Protein AF-A0A6I3LRE9-F1 (afdb_monomer_lite)

Sequence (167 aa):
MDFVFFSMETPSKWNYVKERGIDSFVGKIGIDKKDTVYFDYGLYSNDLEESFNNGEYLIRNNDSIFIDDWERNKLDTINGPYYKFYARGGQNKLREFKKDTCYYETIYGLKAKIVVPKNSGIGTTGVYFENTRTDGKGMKFQISGYNLSNENQKSFLKVIRTLKFKN

Secondary structure (DSSP, 8-state):
-B-SSEE----TT-EEEE---SSSEEEEEESSSS-EEEEEEETT----PPPBGGG--EEEETTEEEEE-TTTTTS-TTT---EEEEEE--HHHHHHHBSEEEEEEEETTEEEEEEEESBTTBSEEEEEES-SSTTS---EEEEEEES--HHHHHHHHHHHTT-EE--

Structure (mmCIF, N/CA/C/O backbone):
data_AF-A0A6I3LRE9-F1
#
_entry.id   AF-A0A6I3LRE9-F1
#
loop_
_atom_site.group_PDB
_atom_site.id
_atom_site.type_symbol
_atom_site.label_atom_id
_atom_site.label_alt_id
_atom_site.label_comp_id
_atom_site.label_asym_id
_atom_site.label_entity_id
_atom_site.label_seq_id
_atom_site.pdbx_PDB_ins_code
_atom_site.Cartn_x
_atom_site.Cartn_y
_atom_site.Cartn_z
_atom_site.occupancy
_atom_site.B_iso_or_equiv
_atom_site.auth_seq_id
_atom_site.auth_comp_id
_atom_site.auth_asym_id
_atom_site.auth_atom_id
_atom_site.pdbx_PDB_model_num
ATOM 1 N N . MET A 1 1 ? -14.139 -1.495 4.024 1.00 96.12 1 MET A N 1
ATOM 2 C CA . MET A 1 1 ? -13.838 -2.702 4.816 1.00 96.12 1 MET A CA 1
ATOM 3 C C . MET A 1 1 ? -13.414 -2.313 6.217 1.00 96.12 1 MET A C 1
ATOM 5 O O . MET A 1 1 ? -12.688 -1.337 6.381 1.00 96.12 1 MET A O 1
ATOM 9 N N . ASP A 1 2 ? -13.867 -3.079 7.205 1.00 97.06 2 ASP A N 1
ATOM 10 C CA . ASP A 1 2 ? -13.538 -2.874 8.611 1.00 97.06 2 ASP A CA 1
ATOM 11 C C . ASP A 1 2 ? -12.853 -4.127 9.169 1.00 97.06 2 ASP A C 1
ATOM 13 O O . ASP A 1 2 ? -13.430 -5.213 9.138 1.00 97.06 2 ASP A O 1
ATOM 17 N N . PHE A 1 3 ? -11.607 -3.991 9.618 1.00 96.12 3 PHE A N 1
ATOM 18 C CA . PHE A 1 3 ? -10.796 -5.072 10.179 1.00 96.12 3 PHE A CA 1
ATOM 19 C C . PHE A 1 3 ? -10.593 -4.864 11.680 1.00 96.12 3 PHE A C 1
ATOM 21 O O . PHE A 1 3 ? -10.961 -3.835 12.243 1.00 96.12 3 PHE A O 1
ATOM 28 N N . VAL A 1 4 ? -9.980 -5.843 12.348 1.00 93.00 4 VAL A N 1
ATOM 29 C CA . VAL A 1 4 ? -9.710 -5.771 13.793 1.00 93.00 4 VAL A CA 1
ATOM 30 C C . VAL A 1 4 ? -8.814 -4.577 14.144 1.00 93.00 4 VAL A C 1
ATO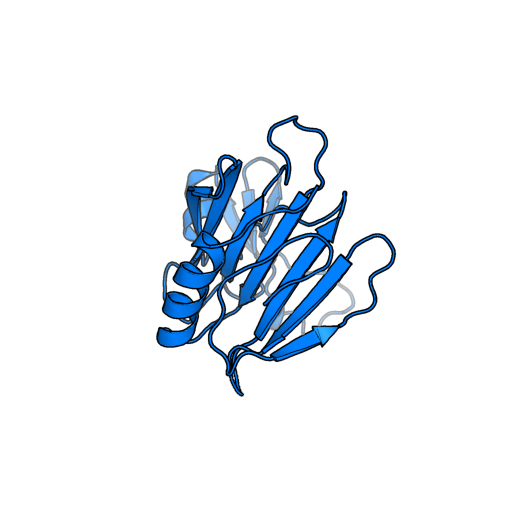M 32 O O . VAL A 1 4 ? -9.119 -3.858 15.087 1.00 93.00 4 VAL A O 1
ATOM 35 N N . PHE A 1 5 ? -7.759 -4.323 13.361 1.00 94.94 5 PHE A N 1
ATOM 36 C CA . PHE A 1 5 ? -6.741 -3.307 13.680 1.00 94.94 5 PHE A CA 1
ATOM 37 C C . PHE A 1 5 ? -6.839 -2.018 12.858 1.00 94.94 5 PHE A C 1
ATOM 39 O O . PHE A 1 5 ? -6.224 -1.012 13.200 1.00 94.94 5 PHE A O 1
ATOM 46 N N . PHE A 1 6 ? -7.593 -2.025 11.760 1.00 97.25 6 PHE A N 1
ATOM 47 C CA . PHE A 1 6 ? -7.716 -0.869 10.879 1.00 97.25 6 PHE A CA 1
ATOM 48 C C . PHE A 1 6 ? -9.006 -0.923 10.067 1.00 97.25 6 PHE A C 1
ATOM 50 O O . PHE A 1 6 ? -9.670 -1.955 9.985 1.00 97.25 6 PHE A O 1
ATOM 57 N N . SER A 1 7 ? -9.354 0.185 9.434 1.00 98.19 7 SER A N 1
ATOM 58 C CA . SER A 1 7 ? -10.460 0.274 8.490 1.00 98.19 7 SER A CA 1
ATOM 59 C C . SER A 1 7 ? -10.080 1.140 7.297 1.00 98.19 7 SER A C 1
ATOM 61 O O . SER A 1 7 ? -9.143 1.933 7.361 1.00 98.19 7 SER A O 1
ATOM 63 N N . MET A 1 8 ? -10.787 0.951 6.187 1.00 97.88 8 MET A N 1
ATOM 64 C CA . MET A 1 8 ? -10.656 1.765 4.978 1.00 97.88 8 MET A CA 1
ATOM 65 C C . MET A 1 8 ? -11.959 1.745 4.182 1.00 97.88 8 MET A C 1
ATOM 67 O O . MET A 1 8 ? -12.681 0.746 4.167 1.00 97.88 8 MET A O 1
ATOM 71 N N . GLU A 1 9 ? -12.270 2.828 3.489 1.00 98.31 9 GLU A N 1
ATOM 72 C CA . GLU A 1 9 ? -13.453 2.952 2.643 1.00 98.31 9 GLU A CA 1
ATOM 73 C C . GLU A 1 9 ? -13.170 2.309 1.283 1.00 98.31 9 GLU A C 1
ATOM 75 O O . GLU A 1 9 ? -12.399 2.821 0.478 1.00 98.31 9 GLU A O 1
ATOM 80 N N . THR A 1 10 ? -13.773 1.148 1.032 1.00 97.00 10 THR A N 1
ATOM 81 C CA . THR A 1 10 ? -13.526 0.328 -0.163 1.00 97.00 10 THR A CA 1
ATOM 82 C C . THR A 1 10 ? -14.779 0.245 -1.026 1.00 97.00 10 THR A C 1
ATOM 84 O O . THR A 1 10 ? -15.876 0.139 -0.469 1.00 97.00 10 THR A O 1
ATOM 87 N N . PRO A 1 11 ? -14.652 0.169 -2.362 1.00 96.31 11 PRO A N 1
ATOM 88 C CA . PRO A 1 11 ? -15.760 -0.238 -3.217 1.00 96.31 11 PRO A CA 1
ATOM 89 C 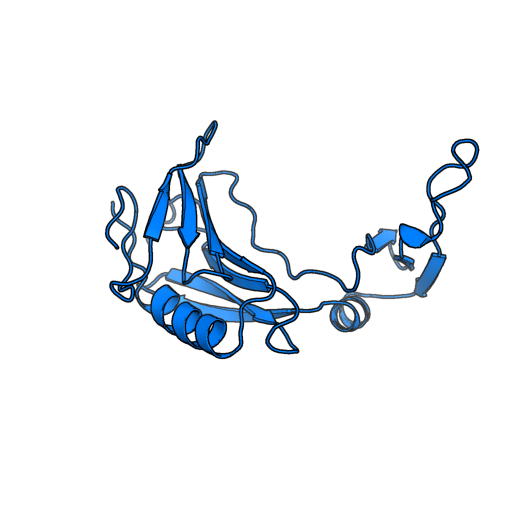C . PRO A 1 11 ? -16.370 -1.570 -2.756 1.00 96.31 11 PRO A C 1
ATOM 91 O O . PRO A 1 11 ? -15.647 -2.483 -2.358 1.00 96.31 11 PRO A O 1
ATOM 94 N N . SER A 1 12 ? -17.694 -1.706 -2.856 1.00 93.19 12 SER A N 1
ATOM 95 C CA . SER A 1 12 ? -18.431 -2.899 -2.403 1.00 93.19 12 SER A CA 1
ATOM 96 C C . SER A 1 12 ? -18.033 -4.188 -3.127 1.00 93.19 12 SER A C 1
ATOM 98 O O . SER A 1 12 ? -18.213 -5.272 -2.587 1.00 93.19 12 SER A O 1
ATOM 100 N N . LYS A 1 13 ? -17.471 -4.075 -4.337 1.00 94.25 13 LYS A N 1
ATOM 101 C CA . LYS A 1 13 ? -16.999 -5.211 -5.142 1.00 94.25 13 LYS A CA 1
ATOM 102 C C . LYS A 1 13 ? -15.679 -5.823 -4.654 1.00 94.25 13 LYS A C 1
ATOM 104 O O . LYS A 1 13 ? -15.278 -6.851 -5.190 1.00 94.25 13 LYS A O 1
ATOM 109 N N . TRP A 1 14 ? -14.972 -5.173 -3.726 1.00 97.25 14 TRP A N 1
ATOM 110 C CA . TRP A 1 14 ? -13.695 -5.679 -3.219 1.00 97.25 14 TRP A CA 1
ATOM 111 C C . TRP A 1 14 ? -13.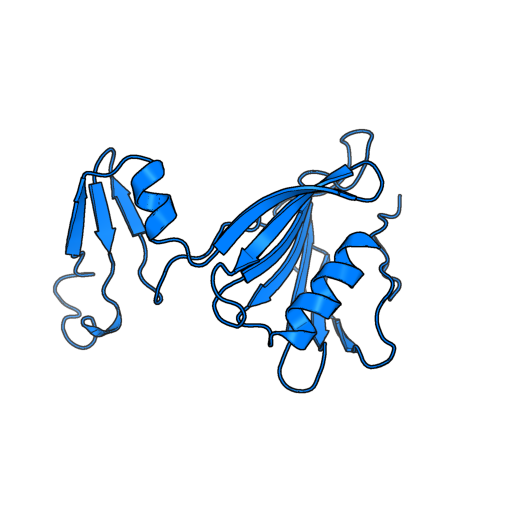941 -6.832 -2.251 1.00 97.25 14 TRP A C 1
ATOM 113 O O . TRP A 1 14 ? -14.856 -6.766 -1.432 1.00 97.25 14 TRP A O 1
ATOM 123 N N . ASN A 1 15 ? -13.100 -7.864 -2.304 1.00 96.62 15 ASN A N 1
ATOM 124 C CA . ASN A 1 15 ? -13.282 -9.078 -1.509 1.00 96.62 15 ASN A CA 1
ATOM 125 C C . ASN A 1 15 ? -12.056 -9.361 -0.651 1.00 96.62 15 ASN A C 1
ATOM 127 O O . ASN A 1 15 ? -10.947 -9.459 -1.168 1.00 96.62 15 ASN A O 1
ATOM 131 N N . TYR A 1 16 ? -12.261 -9.516 0.654 1.00 96.31 16 TYR A N 1
ATOM 132 C CA . TYR A 1 16 ? -11.205 -9.892 1.587 1.00 96.31 16 TYR A CA 1
ATOM 133 C C . TYR A 1 16 ? -11.020 -11.412 1.630 1.00 96.31 16 TYR A C 1
ATOM 135 O O . TYR A 1 16 ? -11.987 -12.160 1.759 1.00 96.31 16 TYR A O 1
ATOM 143 N N . VAL A 1 17 ? -9.764 -11.848 1.587 1.00 94.00 17 VAL A N 1
ATOM 144 C CA . VAL A 1 17 ? -9.339 -13.229 1.808 1.00 94.00 17 VAL A CA 1
ATOM 145 C C . VAL A 1 17 ? -8.359 -13.240 2.976 1.00 94.00 17 VAL A C 1
ATOM 147 O O . VAL A 1 17 ? -7.290 -12.624 2.925 1.00 94.00 17 VAL A O 1
ATOM 150 N N . LYS A 1 18 ? -8.739 -13.936 4.049 1.00 92.31 18 LYS A N 1
ATOM 151 C CA . LYS A 1 18 ? -7.888 -14.109 5.226 1.00 92.31 18 LYS A CA 1
ATOM 152 C C . LYS A 1 18 ? -6.710 -15.018 4.894 1.00 92.31 18 LYS A C 1
ATOM 154 O O . LYS A 1 18 ? -6.903 -16.094 4.337 1.00 92.31 18 LYS A O 1
ATOM 159 N N . GLU A 1 19 ? -5.521 -14.603 5.308 1.00 91.94 19 GLU A N 1
ATOM 160 C CA . GLU A 1 19 ? -4.295 -15.395 5.227 1.00 91.94 19 GLU A CA 1
ATOM 161 C C . GLU A 1 19 ? -3.828 -15.780 6.638 1.00 91.94 19 GLU A C 1
ATOM 163 O O . GLU A 1 19 ? -4.208 -15.155 7.635 1.00 91.94 19 GLU A O 1
ATOM 168 N N . ARG A 1 20 ? -3.026 -16.844 6.740 1.00 89.62 20 ARG A N 1
ATOM 169 C CA . ARG A 1 20 ? -2.445 -17.283 8.015 1.00 89.62 20 ARG A CA 1
ATOM 170 C C . ARG A 1 20 ? -1.055 -16.671 8.183 1.00 89.62 20 ARG A C 1
ATOM 172 O O . ARG A 1 20 ? -0.103 -17.145 7.575 1.00 89.62 20 ARG A O 1
ATOM 179 N N . GLY A 1 21 ? -0.947 -15.658 9.038 1.00 83.50 21 GLY A N 1
ATOM 180 C CA . GLY A 1 21 ? 0.337 -15.147 9.525 1.00 83.50 21 GLY A CA 1
ATOM 181 C C . GLY A 1 21 ? 0.856 -15.953 10.717 1.00 83.50 21 GLY A C 1
ATOM 182 O O . GLY A 1 21 ? 0.085 -16.654 11.378 1.00 83.50 21 GLY A O 1
ATOM 183 N N . ILE A 1 22 ? 2.162 -15.869 10.978 1.00 82.12 22 ILE A N 1
ATOM 184 C CA . ILE A 1 22 ? 2.791 -16.474 12.165 1.00 82.12 22 ILE A CA 1
ATOM 185 C C . ILE A 1 22 ? 2.669 -15.511 13.350 1.00 82.12 22 ILE A C 1
ATOM 187 O O . ILE A 1 22 ? 2.102 -15.862 14.380 1.00 82.12 22 ILE A O 1
ATOM 191 N N . ASP A 1 23 ? 3.162 -14.290 13.168 1.00 81.50 23 ASP A N 1
ATOM 192 C CA . ASP A 1 23 ? 3.267 -13.229 14.175 1.00 81.50 23 ASP A CA 1
ATOM 193 C C . ASP A 1 23 ? 2.548 -11.931 13.764 1.00 81.50 23 ASP A C 1
ATOM 195 O O . ASP A 1 23 ? 2.504 -10.971 14.532 1.00 81.50 23 ASP A O 1
ATOM 199 N N . SER A 1 24 ? 1.968 -11.913 12.562 1.00 88.88 24 SER A N 1
ATOM 200 C CA . SER A 1 24 ? 1.416 -10.719 11.927 1.00 88.88 24 SER A CA 1
ATOM 201 C C . SER A 1 24 ? -0.019 -10.952 11.446 1.00 88.88 24 SER A C 1
ATOM 203 O O . SER A 1 24 ? -0.402 -12.062 11.057 1.00 88.88 24 SER A O 1
ATOM 205 N N . PHE A 1 25 ? -0.840 -9.899 11.467 1.00 93.50 25 PHE A N 1
ATOM 206 C CA . PHE A 1 25 ? -2.177 -9.915 10.879 1.00 93.50 25 PHE A CA 1
ATOM 207 C C . PHE A 1 25 ? -2.079 -9.599 9.388 1.00 93.50 25 PHE A C 1
ATOM 209 O O . PHE A 1 25 ? -1.910 -8.450 8.983 1.00 93.50 25 PHE A O 1
ATOM 216 N N . VAL A 1 26 ? -2.194 -10.648 8.577 1.00 95.31 26 VAL A N 1
ATOM 217 C CA . VAL A 1 26 ? -1.965 -10.604 7.131 1.00 95.31 26 VAL A CA 1
ATOM 218 C C . VAL A 1 26 ? -3.223 -10.968 6.351 1.00 95.31 26 VAL A C 1
ATOM 220 O O . VAL A 1 26 ? -4.120 -11.668 6.839 1.00 95.31 26 VAL A O 1
ATOM 223 N N . GLY A 1 27 ? -3.299 -10.508 5.108 1.00 96.06 27 GLY A N 1
ATOM 224 C CA . GLY A 1 27 ? -4.429 -10.830 4.252 1.00 96.06 27 GLY A CA 1
ATOM 225 C C . GLY A 1 27 ? -4.306 -10.302 2.838 1.00 96.06 27 GLY A C 1
ATOM 226 O O . GLY A 1 27 ? -3.440 -9.490 2.520 1.00 96.06 27 GLY A O 1
ATOM 227 N N . LYS A 1 28 ? -5.213 -10.770 1.983 1.00 97.00 28 LYS A N 1
ATOM 228 C CA . LYS A 1 28 ? -5.338 -10.338 0.591 1.00 97.00 28 LYS A CA 1
ATOM 229 C C . LYS A 1 28 ? -6.692 -9.692 0.361 1.00 97.00 28 LYS A C 1
ATOM 231 O O . LYS A 1 28 ? -7.682 -10.058 0.992 1.00 97.00 28 LYS A O 1
ATOM 236 N N . ILE A 1 29 ? -6.747 -8.738 -0.557 1.00 98.06 29 ILE A N 1
ATOM 237 C CA . ILE A 1 29 ? -7.984 -8.098 -0.989 1.00 98.06 29 ILE A CA 1
ATOM 238 C C . ILE A 1 29 ? -8.021 -8.108 -2.511 1.00 98.06 29 ILE A C 1
ATOM 240 O O . ILE A 1 29 ? -7.213 -7.449 -3.164 1.00 98.06 29 ILE A O 1
ATOM 244 N N . GLY A 1 30 ? -8.960 -8.865 -3.072 1.00 97.69 30 GLY A N 1
ATOM 245 C CA . GLY A 1 30 ? -9.255 -8.838 -4.499 1.00 97.69 30 GLY A CA 1
ATOM 246 C C . GLY A 1 30 ? -9.979 -7.540 -4.843 1.00 97.69 30 GLY A C 1
ATOM 247 O O . GLY A 1 30 ? -11.076 -7.295 -4.337 1.00 97.69 30 GLY A O 1
ATOM 248 N N . ILE A 1 31 ? -9.362 -6.711 -5.683 1.00 96.25 31 ILE A N 1
ATOM 249 C CA . ILE A 1 31 ? -9.937 -5.455 -6.186 1.00 96.25 31 ILE A CA 1
ATOM 250 C C . ILE A 1 31 ? -10.957 -5.756 -7.293 1.00 96.25 31 ILE A C 1
ATOM 252 O O . ILE A 1 31 ? -12.033 -5.149 -7.356 1.00 96.25 31 ILE A O 1
ATOM 256 N N . ASP A 1 32 ? -10.609 -6.711 -8.155 1.00 94.38 32 ASP A N 1
ATOM 257 C CA . ASP A 1 32 ? -11.459 -7.319 -9.173 1.00 94.38 32 ASP A CA 1
ATOM 258 C C . ASP A 1 32 ? -10.969 -8.747 -9.501 1.00 94.38 32 ASP A C 1
ATOM 260 O O . ASP A 1 32 ? -10.341 -9.398 -8.669 1.00 94.38 32 ASP A O 1
ATOM 264 N N . LYS A 1 33 ? -11.289 -9.268 -10.694 1.00 90.69 33 LYS A N 1
ATOM 265 C CA . LYS A 1 33 ? -10.897 -10.621 -11.126 1.00 90.69 33 LYS A CA 1
ATOM 266 C C . LYS A 1 33 ? -9.399 -10.780 -11.420 1.00 90.69 33 LYS A C 1
ATOM 268 O O . LYS A 1 33 ? -8.942 -11.913 -11.532 1.00 90.69 33 LYS A O 1
ATOM 273 N N . LYS A 1 34 ? -8.668 -9.683 -11.622 1.00 92.56 34 LYS A N 1
ATOM 274 C CA . LYS A 1 34 ? -7.262 -9.674 -12.041 1.00 92.56 34 LYS A CA 1
ATOM 275 C C . LYS A 1 34 ? -6.356 -9.150 -10.934 1.00 92.56 34 LYS A C 1
ATOM 277 O O . LYS A 1 34 ? -5.309 -9.734 -10.673 1.00 92.56 34 LYS A O 1
ATOM 282 N N . ASP A 1 35 ? -6.762 -8.059 -10.299 1.00 96.62 35 ASP A N 1
ATOM 283 C CA . ASP A 1 35 ? -5.901 -7.299 -9.410 1.00 96.62 35 ASP A CA 1
ATOM 284 C C . ASP A 1 35 ? -6.192 -7.621 -7.942 1.00 96.62 35 ASP A C 1
ATOM 286 O O . ASP A 1 35 ? -7.338 -7.657 -7.487 1.00 96.62 35 ASP A O 1
ATOM 290 N N . THR A 1 36 ? -5.122 -7.831 -7.181 1.00 96.81 36 THR A N 1
ATOM 291 C CA . THR A 1 36 ? -5.159 -8.157 -5.754 1.00 96.81 36 THR A CA 1
ATOM 292 C C . THR A 1 36 ? -4.116 -7.318 -5.026 1.00 96.81 36 THR A C 1
ATOM 294 O O . THR A 1 36 ? -3.022 -7.095 -5.544 1.00 96.81 36 THR A O 1
ATOM 297 N N . VAL A 1 37 ? -4.447 -6.871 -3.816 1.00 97.56 37 VAL A N 1
ATOM 298 C CA . VAL A 1 37 ? -3.495 -6.250 -2.887 1.00 97.56 37 VAL A CA 1
ATOM 299 C C . VAL A 1 37 ? -3.288 -7.147 -1.672 1.00 97.56 37 VAL A C 1
ATOM 301 O O . VAL A 1 37 ? -4.193 -7.877 -1.271 1.00 97.56 37 VAL A O 1
ATOM 304 N N . TYR A 1 38 ? -2.102 -7.095 -1.087 1.00 97.19 38 TYR A N 1
ATOM 305 C CA . TYR A 1 38 ? -1.715 -7.810 0.121 1.00 97.19 38 TYR A CA 1
ATOM 306 C C . TYR A 1 38 ? -1.408 -6.805 1.222 1.00 97.19 38 TYR A C 1
ATOM 308 O O . TYR A 1 38 ? -0.764 -5.790 0.957 1.00 97.19 38 TYR A O 1
ATOM 316 N N . PHE A 1 39 ? -1.847 -7.088 2.445 1.00 96.69 39 PHE A N 1
ATOM 317 C CA . PHE A 1 39 ? -1.488 -6.303 3.616 1.00 96.69 39 PHE A CA 1
ATOM 318 C C . PHE A 1 39 ? -0.789 -7.143 4.673 1.00 96.69 39 PHE A C 1
ATOM 320 O O . PHE A 1 39 ? -1.027 -8.345 4.803 1.00 96.69 39 PHE A O 1
ATOM 327 N N . ASP A 1 40 ? 0.025 -6.452 5.457 1.00 95.56 40 ASP A N 1
ATOM 328 C CA . ASP A 1 40 ? 0.737 -6.979 6.606 1.00 95.56 40 ASP A CA 1
ATOM 329 C C . ASP A 1 40 ? 0.689 -5.944 7.734 1.00 95.56 40 ASP A C 1
ATOM 331 O O . ASP A 1 40 ? 1.034 -4.779 7.529 1.00 95.56 40 ASP A O 1
ATOM 335 N N . TYR A 1 41 ? 0.186 -6.354 8.894 1.00 95.00 41 TYR A N 1
ATOM 336 C CA . TYR A 1 41 ? 0.150 -5.570 10.122 1.00 95.00 41 TYR A CA 1
ATOM 337 C C . TYR A 1 41 ? 0.901 -6.350 11.203 1.00 95.00 41 TYR A C 1
ATOM 339 O O . TYR A 1 41 ? 0.402 -7.365 11.699 1.00 95.00 41 TYR A O 1
ATOM 347 N N . GLY A 1 42 ? 2.084 -5.879 11.586 1.00 93.38 42 GLY A N 1
ATOM 348 C CA . GLY A 1 42 ? 2.956 -6.605 12.506 1.00 93.38 42 GLY A CA 1
ATOM 349 C C . GLY A 1 42 ? 4.261 -5.871 12.791 1.00 93.38 42 GLY A C 1
ATOM 350 O O . GLY A 1 42 ? 4.604 -4.902 12.120 1.00 93.38 42 GLY A O 1
ATOM 351 N N . LEU A 1 43 ? 5.005 -6.322 13.803 1.00 87.31 43 LEU A N 1
ATOM 352 C CA . LEU A 1 43 ? 6.282 -5.705 14.200 1.00 87.31 43 LEU A CA 1
ATOM 353 C C . LEU A 1 43 ? 7.368 -5.826 13.119 1.00 87.31 43 LEU A C 1
ATOM 355 O O . LEU A 1 43 ? 8.231 -4.957 13.021 1.00 87.31 43 LEU A O 1
ATOM 359 N N . TYR A 1 44 ? 7.299 -6.881 12.306 1.00 84.62 44 TYR A N 1
ATOM 360 C CA . TYR A 1 44 ? 8.274 -7.201 11.261 1.00 84.62 44 TYR A CA 1
ATOM 361 C C . TYR A 1 44 ? 7.722 -6.993 9.845 1.00 84.62 44 TYR A C 1
ATOM 363 O O . TYR A 1 44 ? 8.302 -7.495 8.882 1.00 84.62 44 TYR A O 1
ATOM 371 N N . SER A 1 45 ? 6.614 -6.251 9.700 1.00 86.25 45 SER A N 1
ATOM 372 C CA . SER A 1 45 ? 6.105 -5.884 8.375 1.00 86.25 45 SER A CA 1
ATOM 373 C C . SER A 1 45 ? 7.194 -5.150 7.594 1.00 86.25 45 SER A C 1
ATOM 375 O O . SER A 1 45 ? 7.857 -4.259 8.124 1.00 86.25 45 SER A O 1
ATOM 377 N N . ASN A 1 46 ? 7.351 -5.509 6.320 1.00 84.19 46 ASN A N 1
ATOM 378 C CA . ASN A 1 46 ? 8.353 -4.897 5.456 1.00 84.19 46 ASN A CA 1
ATOM 379 C C . ASN A 1 46 ? 8.066 -3.404 5.208 1.00 84.19 46 ASN A C 1
ATOM 381 O O . ASN A 1 46 ? 6.908 -2.980 5.171 1.00 84.19 46 ASN A O 1
ATOM 385 N N . ASP A 1 47 ? 9.127 -2.638 4.952 1.00 86.25 47 ASP A N 1
ATOM 386 C CA . ASP A 1 47 ? 9.088 -1.175 4.801 1.00 86.25 47 ASP A CA 1
ATOM 387 C C . ASP A 1 47 ? 8.613 -0.704 3.403 1.00 86.25 47 ASP A C 1
ATOM 389 O O . ASP A 1 47 ? 8.770 0.466 3.018 1.00 86.25 47 ASP A O 1
ATOM 393 N N . LEU A 1 48 ? 8.059 -1.631 2.614 1.00 85.75 48 LEU A N 1
ATOM 394 C CA . LEU A 1 48 ? 7.605 -1.473 1.236 1.00 85.75 48 LEU A CA 1
ATOM 395 C C . LEU A 1 48 ? 8.677 -0.830 0.352 1.00 85.75 48 LEU A C 1
ATOM 397 O O . LEU A 1 48 ? 8.563 0.317 -0.095 1.00 85.75 48 LEU A O 1
ATOM 401 N N . GLU A 1 49 ? 9.789 -1.538 0.170 1.00 78.56 49 GLU A N 1
ATOM 402 C CA . GLU A 1 49 ? 10.869 -1.075 -0.697 1.00 78.56 49 GLU A CA 1
ATOM 403 C C . GLU A 1 49 ? 10.433 -1.019 -2.169 1.00 78.56 49 GLU A C 1
ATOM 405 O O . GLU A 1 49 ? 9.671 -1.851 -2.659 1.00 78.56 49 GLU A O 1
ATOM 410 N N . GLU A 1 50 ? 10.911 0.006 -2.877 1.00 71.31 50 GLU A N 1
ATOM 411 C CA . GLU A 1 50 ? 10.656 0.181 -4.309 1.00 71.31 50 GLU A CA 1
ATOM 412 C C . GLU A 1 50 ? 11.271 -0.987 -5.088 1.00 71.31 50 GLU A C 1
ATOM 414 O O . GLU A 1 50 ? 12.442 -1.318 -4.898 1.00 71.31 50 GLU A O 1
ATOM 419 N N . SER A 1 51 ? 10.499 -1.586 -5.994 1.00 68.56 51 SER A N 1
ATOM 420 C CA . SER A 1 51 ? 10.941 -2.744 -6.768 1.00 68.56 51 SER A CA 1
ATOM 421 C C . SER A 1 51 ? 11.935 -2.352 -7.865 1.00 68.56 51 SER A C 1
ATOM 423 O O . SER A 1 51 ? 11.831 -1.281 -8.469 1.00 68.56 51 SER A O 1
ATOM 425 N N . PHE A 1 52 ? 12.875 -3.243 -8.181 1.00 62.91 52 PHE A N 1
ATOM 426 C CA . PHE A 1 52 ? 13.811 -3.084 -9.300 1.00 62.91 52 PHE A CA 1
ATOM 427 C C . PHE A 1 52 ? 13.254 -3.649 -10.616 1.00 62.91 52 PHE A C 1
ATOM 429 O O . PHE A 1 52 ? 12.308 -4.448 -10.629 1.00 62.91 52 PHE A O 1
ATOM 436 N N . ASN A 1 53 ? 13.823 -3.202 -11.740 1.00 55.00 53 ASN A N 1
ATOM 437 C CA . ASN A 1 53 ? 13.535 -3.721 -13.078 1.00 55.00 53 ASN A CA 1
ATOM 438 C C . ASN A 1 53 ? 13.793 -5.245 -13.178 1.00 55.00 53 ASN A C 1
ATOM 440 O O . ASN A 1 53 ? 14.742 -5.768 -12.618 1.00 55.00 53 ASN A O 1
ATOM 444 N N . ASN A 1 54 ? 12.880 -5.959 -13.849 1.00 48.97 54 ASN A N 1
ATOM 445 C CA . ASN A 1 54 ? 13.057 -7.313 -14.406 1.00 48.97 54 ASN A CA 1
ATOM 446 C C . ASN A 1 54 ? 13.630 -8.462 -13.549 1.00 48.97 54 ASN A C 1
ATOM 448 O O . ASN A 1 54 ? 14.366 -9.278 -14.080 1.00 48.97 54 ASN A O 1
ATOM 452 N N . GLY A 1 55 ? 13.262 -8.618 -12.271 1.00 49.38 55 GLY A N 1
ATOM 453 C CA . GLY A 1 55 ? 13.704 -9.807 -11.507 1.00 49.38 55 GLY A CA 1
ATOM 454 C C . GLY A 1 55 ? 15.224 -9.869 -11.305 1.00 49.38 55 GLY A C 1
ATOM 455 O O . GLY A 1 55 ? 15.758 -10.884 -10.872 1.00 49.38 55 GLY A O 1
ATOM 456 N N . GLU A 1 56 ? 15.895 -8.762 -11.611 1.00 54.88 56 GLU A N 1
ATOM 457 C CA . GLU A 1 56 ? 17.320 -8.568 -11.482 1.00 54.88 56 GLU A CA 1
ATOM 458 C C . GLU A 1 56 ? 17.603 -8.218 -10.021 1.00 54.88 56 GLU A C 1
ATOM 460 O O . GLU A 1 56 ? 17.211 -7.154 -9.526 1.00 54.88 56 GLU A O 1
ATOM 465 N N . TYR A 1 57 ? 18.266 -9.119 -9.296 1.00 55.34 57 TYR A N 1
ATOM 466 C CA . TYR A 1 57 ? 18.791 -8.779 -7.980 1.00 55.34 57 TYR A CA 1
ATOM 467 C C . TYR A 1 57 ? 19.921 -7.767 -8.160 1.00 55.34 57 TYR A C 1
ATOM 469 O O . TYR A 1 57 ? 20.941 -8.057 -8.790 1.00 55.34 57 TYR A O 1
ATOM 477 N N . LEU A 1 58 ? 19.744 -6.568 -7.596 1.00 59.78 58 LEU A N 1
ATOM 478 C CA . LEU A 1 58 ? 20.827 -5.601 -7.505 1.00 59.78 58 LEU A CA 1
ATOM 479 C C . LEU A 1 58 ? 21.737 -5.971 -6.338 1.00 59.78 58 LEU A C 1
ATOM 481 O O . LEU A 1 58 ? 21.395 -5.737 -5.178 1.00 59.78 58 LEU A O 1
ATOM 485 N N . ILE A 1 59 ? 22.925 -6.494 -6.635 1.00 61.25 59 ILE A N 1
ATOM 486 C CA . ILE A 1 59 ? 23.968 -6.610 -5.616 1.00 61.25 59 ILE A CA 1
ATOM 487 C C . ILE A 1 59 ? 24.710 -5.287 -5.554 1.00 61.25 59 ILE A C 1
ATOM 489 O O . ILE A 1 59 ? 25.313 -4.834 -6.530 1.00 61.25 59 ILE A O 1
ATOM 493 N N . ARG A 1 60 ? 24.671 -4.670 -4.375 1.00 61.97 60 ARG A N 1
ATOM 494 C CA . ARG A 1 60 ? 25.478 -3.501 -4.056 1.00 61.97 60 ARG A CA 1
ATOM 495 C C . ARG A 1 60 ? 26.706 -3.945 -3.277 1.00 61.97 60 ARG A C 1
ATOM 497 O O . ARG A 1 60 ? 26.578 -4.429 -2.158 1.00 61.97 60 ARG A O 1
ATOM 504 N N . ASN A 1 61 ? 27.889 -3.698 -3.829 1.00 60.69 61 ASN A N 1
ATOM 505 C CA . ASN A 1 61 ? 29.134 -3.801 -3.072 1.00 60.69 61 ASN A CA 1
ATOM 506 C C . ASN A 1 61 ? 29.861 -2.455 -3.109 1.00 60.69 61 ASN A C 1
ATOM 508 O O . ASN A 1 61 ? 30.396 -2.085 -4.155 1.00 60.69 61 ASN A O 1
ATOM 512 N N . ASN A 1 62 ? 29.801 -1.729 -1.985 1.00 61.16 62 ASN A N 1
ATOM 513 C CA . ASN A 1 62 ? 30.329 -0.383 -1.711 1.00 61.16 62 ASN A CA 1
ATOM 514 C C . ASN A 1 62 ? 30.015 0.686 -2.781 1.00 61.16 62 ASN A C 1
ATOM 516 O O . ASN A 1 62 ? 29.158 1.540 -2.540 1.00 61.16 62 ASN A O 1
ATOM 520 N N . ASP A 1 63 ? 30.602 0.575 -3.973 1.00 66.31 63 ASP A N 1
ATOM 521 C CA . ASP A 1 63 ? 30.485 1.524 -5.086 1.00 66.31 63 ASP A CA 1
ATOM 522 C C . ASP A 1 63 ? 30.021 0.898 -6.404 1.00 66.31 63 ASP A C 1
ATOM 524 O O . ASP A 1 63 ? 29.980 1.590 -7.418 1.00 66.31 63 ASP A O 1
ATOM 528 N N . SER A 1 64 ? 29.699 -0.395 -6.433 1.00 66.56 64 SER A N 1
ATOM 529 C CA . SER A 1 64 ? 29.345 -1.112 -7.663 1.00 66.56 64 SER A CA 1
ATOM 530 C C . SER A 1 64 ? 27.939 -1.693 -7.600 1.00 66.56 64 SER A C 1
ATOM 532 O O . SER A 1 64 ? 27.515 -2.210 -6.565 1.00 66.56 64 SER A O 1
ATOM 534 N N . ILE A 1 65 ? 27.241 -1.593 -8.729 1.00 71.50 65 ILE A N 1
ATOM 535 C CA . ILE A 1 65 ? 25.926 -2.174 -8.981 1.00 71.50 65 ILE A CA 1
ATOM 536 C C . ILE A 1 65 ? 26.131 -3.355 -9.924 1.00 71.50 65 ILE A C 1
ATOM 538 O O . ILE A 1 65 ? 26.657 -3.189 -11.033 1.00 71.50 65 ILE A O 1
ATOM 542 N N . PHE A 1 66 ? 25.699 -4.528 -9.481 1.00 72.25 66 PHE A N 1
ATOM 543 C CA . PHE A 1 66 ? 25.634 -5.731 -10.296 1.00 72.25 66 PHE A CA 1
ATOM 544 C C . PHE A 1 66 ? 24.181 -6.124 -10.519 1.00 72.25 66 PHE A C 1
ATOM 546 O O . PHE A 1 66 ? 23.348 -5.897 -9.646 1.00 72.25 66 PHE A O 1
ATOM 553 N N . ILE A 1 67 ? 23.906 -6.711 -11.676 1.00 67.12 67 ILE A N 1
ATOM 554 C CA . ILE A 1 67 ? 22.600 -7.250 -12.048 1.00 67.12 67 ILE A CA 1
ATOM 555 C C . ILE A 1 67 ? 22.730 -8.770 -12.137 1.00 67.12 67 ILE A C 1
ATOM 557 O O . ILE A 1 67 ? 23.609 -9.268 -12.848 1.00 67.12 67 ILE A O 1
ATOM 561 N N . ASP A 1 68 ? 21.881 -9.481 -11.397 1.00 63.28 68 ASP A N 1
ATOM 562 C CA . ASP A 1 68 ? 21.666 -10.918 -11.577 1.00 63.28 68 ASP A CA 1
ATOM 563 C C . ASP A 1 68 ? 20.773 -11.156 -12.804 1.00 63.28 68 ASP A C 1
ATOM 565 O O . ASP A 1 68 ? 19.640 -10.680 -12.857 1.00 63.28 68 ASP A O 1
ATOM 569 N N . ASP A 1 69 ? 21.301 -11.858 -13.804 1.00 61.97 69 ASP A N 1
ATOM 570 C CA . ASP A 1 69 ? 20.583 -12.223 -15.028 1.00 61.97 69 ASP A CA 1
ATOM 571 C C . ASP A 1 69 ? 20.058 -13.659 -14.886 1.00 61.97 69 ASP A C 1
ATOM 573 O O . ASP A 1 69 ? 20.672 -14.631 -15.340 1.00 61.97 69 ASP A O 1
ATOM 577 N N . TRP A 1 70 ? 18.912 -13.799 -14.213 1.00 53.00 70 TRP A N 1
ATOM 578 C CA . TRP A 1 70 ? 18.310 -15.105 -13.933 1.00 53.00 70 TRP A CA 1
ATOM 579 C C . TRP A 1 70 ? 17.927 -15.877 -15.207 1.00 53.00 70 TRP A C 1
ATOM 581 O O . TRP A 1 70 ? 17.950 -17.108 -15.213 1.00 53.00 70 TRP A O 1
ATOM 591 N N . GLU A 1 71 ? 17.618 -15.191 -16.313 1.00 53.69 71 GLU A N 1
ATOM 592 C CA . GLU A 1 71 ? 17.261 -15.863 -17.568 1.00 53.69 71 GLU A CA 1
ATOM 593 C C . GLU A 1 71 ? 18.466 -16.530 -18.251 1.00 53.69 71 GLU A C 1
ATOM 595 O O . GLU A 1 71 ? 18.293 -17.546 -18.933 1.00 53.69 71 GLU A O 1
ATOM 600 N N . ARG A 1 72 ? 19.697 -16.052 -18.010 1.00 52.25 72 ARG A N 1
ATOM 601 C CA . ARG A 1 72 ? 20.928 -16.739 -18.451 1.00 52.25 72 ARG A CA 1
ATOM 602 C C . ARG A 1 72 ? 21.363 -17.887 -17.543 1.00 52.25 72 ARG A C 1
ATOM 604 O O . ARG A 1 72 ? 22.093 -18.761 -18.005 1.00 52.25 72 ARG A O 1
ATOM 611 N N . ASN A 1 73 ? 20.875 -17.952 -16.303 1.00 51.53 73 ASN A N 1
ATOM 612 C CA . ASN A 1 73 ? 21.231 -18.994 -15.328 1.00 51.53 73 ASN A CA 1
ATOM 613 C C . ASN A 1 73 ? 20.575 -20.365 -15.600 1.00 51.53 73 ASN A C 1
ATOM 615 O O . ASN A 1 73 ? 20.584 -21.246 -14.742 1.00 51.53 73 ASN A O 1
ATOM 619 N N . LYS A 1 74 ? 20.038 -20.607 -16.802 1.00 51.62 74 LYS A N 1
ATOM 620 C CA . LYS A 1 74 ? 19.422 -21.896 -17.143 1.00 51.62 74 LYS A CA 1
ATOM 621 C C . LYS A 1 74 ? 20.409 -23.060 -17.325 1.00 51.62 74 LYS A C 1
ATOM 623 O O . LYS A 1 74 ? 19.928 -24.166 -17.552 1.00 51.62 74 LYS A O 1
ATOM 628 N N . LEU A 1 75 ? 21.736 -22.868 -17.261 1.00 50.25 75 LEU A N 1
ATOM 629 C CA . LEU A 1 75 ? 22.675 -23.906 -17.727 1.00 50.25 75 LEU A CA 1
ATOM 630 C C . LEU A 1 75 ? 24.043 -24.052 -17.029 1.00 50.25 75 LEU A C 1
ATOM 632 O O . LEU A 1 75 ? 24.887 -24.739 -17.595 1.00 50.25 75 LEU A O 1
ATOM 636 N N . ASP A 1 76 ? 24.301 -23.529 -15.823 1.00 50.91 76 ASP A N 1
ATOM 637 C CA . ASP A 1 76 ? 25.573 -23.894 -15.165 1.00 50.91 76 ASP A CA 1
ATOM 638 C C . ASP A 1 76 ? 25.514 -23.990 -13.634 1.00 50.91 76 ASP A C 1
ATOM 640 O O . ASP A 1 76 ? 25.947 -23.113 -12.890 1.00 50.91 76 ASP A O 1
ATOM 644 N N . THR A 1 77 ? 24.991 -25.115 -13.143 1.00 56.28 77 THR A N 1
ATOM 645 C CA . THR A 1 77 ? 24.948 -25.484 -11.714 1.00 56.28 77 THR A CA 1
ATOM 646 C C . THR A 1 77 ? 26.334 -25.607 -11.059 1.00 56.28 77 THR A C 1
ATOM 648 O O . THR A 1 77 ? 26.414 -25.832 -9.855 1.00 56.28 77 THR A O 1
ATOM 651 N N . ILE A 1 78 ? 27.422 -25.486 -11.831 1.00 57.47 78 ILE A N 1
ATOM 652 C CA . ILE A 1 78 ? 28.804 -25.703 -11.384 1.00 57.47 78 ILE A CA 1
ATOM 653 C C . ILE A 1 78 ? 29.491 -24.384 -10.979 1.00 57.47 78 ILE A C 1
ATOM 655 O O . ILE A 1 78 ? 30.374 -24.405 -10.125 1.00 57.47 78 ILE A O 1
ATOM 659 N N . ASN A 1 79 ? 29.063 -23.233 -11.521 1.00 55.78 79 ASN A N 1
ATOM 660 C CA . ASN A 1 79 ? 29.819 -21.970 -11.440 1.00 55.78 79 ASN A CA 1
ATOM 661 C C . ASN A 1 79 ? 29.173 -20.853 -10.592 1.00 55.78 79 ASN A C 1
ATOM 663 O O . ASN A 1 79 ? 29.754 -19.777 -10.449 1.00 55.78 79 ASN A O 1
ATOM 667 N N . GLY A 1 80 ? 28.019 -21.112 -9.967 1.00 55.72 80 GLY A N 1
ATOM 668 C CA . GLY A 1 80 ? 27.308 -20.121 -9.152 1.00 55.72 80 GLY A CA 1
ATOM 669 C C . GLY A 1 80 ? 26.636 -19.010 -9.981 1.00 55.72 80 GLY A C 1
ATOM 670 O O . GLY A 1 80 ? 26.755 -18.987 -11.205 1.00 55.72 80 GLY A O 1
ATOM 671 N N . PRO A 1 81 ? 25.882 -18.102 -9.336 1.00 58.31 81 PRO A N 1
ATOM 672 C CA . PRO A 1 81 ? 25.157 -17.036 -10.030 1.00 58.31 81 PRO A CA 1
ATOM 673 C C . PRO A 1 81 ? 26.116 -16.086 -10.766 1.00 58.31 81 PRO A C 1
ATOM 675 O O . PRO A 1 81 ? 27.047 -15.535 -10.172 1.00 58.31 81 PRO A O 1
ATOM 678 N N . TYR A 1 82 ? 25.883 -15.883 -12.067 1.00 62.56 82 TYR A N 1
ATOM 679 C CA . TYR A 1 82 ? 26.649 -14.936 -12.875 1.00 62.56 82 TYR A CA 1
ATOM 680 C C . TYR A 1 82 ? 26.142 -13.505 -12.656 1.00 62.56 82 TYR A C 1
ATOM 682 O O . TYR A 1 82 ? 25.052 -13.138 -13.093 1.00 62.56 82 TYR A O 1
ATOM 690 N N . TYR A 1 83 ? 26.966 -12.668 -12.027 1.00 68.06 83 TYR A N 1
ATOM 691 C CA . TYR A 1 83 ? 26.656 -11.256 -11.804 1.00 68.06 83 TYR A CA 1
ATOM 692 C C . TYR A 1 83 ? 27.295 -10.374 -12.874 1.00 68.06 83 TYR A C 1
ATOM 694 O O . TYR A 1 83 ? 28.522 -10.293 -12.987 1.00 68.06 83 TYR A O 1
ATOM 702 N N . LYS A 1 84 ? 26.478 -9.641 -13.635 1.00 66.38 84 LYS A N 1
ATOM 703 C CA . LYS A 1 84 ? 26.987 -8.671 -14.608 1.00 66.38 84 LYS A CA 1
ATOM 704 C C . LYS A 1 84 ? 27.296 -7.354 -13.904 1.00 66.38 84 LYS A C 1
ATOM 706 O O . LYS A 1 84 ? 26.394 -6.702 -13.377 1.00 66.38 84 LYS A O 1
ATOM 711 N N . PHE A 1 85 ? 28.561 -6.928 -13.932 1.00 68.12 85 PHE A N 1
ATOM 712 C CA . PHE A 1 85 ? 28.915 -5.564 -13.539 1.00 68.12 85 PHE A CA 1
ATOM 713 C C . PHE A 1 85 ? 28.194 -4.578 -14.459 1.00 68.12 85 PHE A C 1
ATOM 715 O O . PHE A 1 85 ? 28.372 -4.617 -15.678 1.00 68.12 85 PHE A O 1
ATOM 722 N N . TYR A 1 86 ? 27.379 -3.705 -13.873 1.00 67.06 86 TYR A N 1
ATOM 723 C CA . TYR A 1 86 ? 26.613 -2.732 -14.637 1.00 67.06 86 TYR A CA 1
ATOM 724 C C . TYR A 1 86 ? 27.251 -1.348 -14.564 1.00 67.06 86 TYR A C 1
ATOM 726 O O . TYR A 1 86 ? 27.523 -0.715 -15.584 1.00 67.06 86 TYR A O 1
ATOM 734 N N . ALA A 1 87 ? 27.508 -0.861 -13.351 1.00 64.44 87 ALA A N 1
ATOM 735 C CA . ALA A 1 87 ? 28.090 0.457 -13.162 1.00 64.44 87 ALA A CA 1
ATOM 736 C C . ALA A 1 87 ? 28.749 0.614 -11.795 1.00 64.44 87 ALA A C 1
ATOM 738 O O . ALA A 1 87 ? 28.322 0.014 -10.811 1.00 64.44 87 ALA A 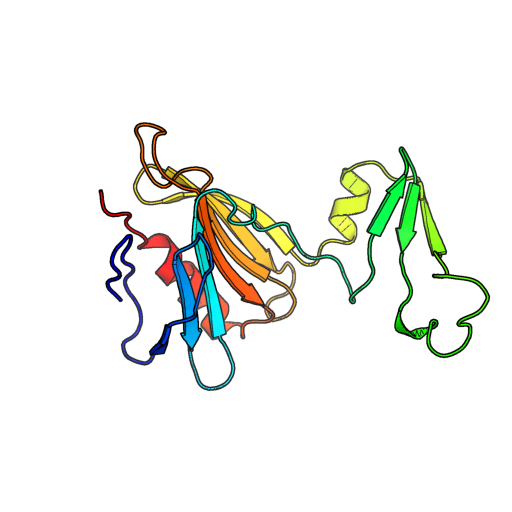O 1
ATOM 739 N N . ARG A 1 88 ? 29.702 1.552 -11.713 1.00 67.88 88 ARG A N 1
ATOM 740 C CA . ARG A 1 88 ? 29.980 2.232 -10.445 1.00 67.88 88 ARG A CA 1
ATOM 741 C C . ARG A 1 88 ? 28.823 3.190 -10.145 1.00 67.88 88 ARG A C 1
ATOM 743 O O . ARG A 1 88 ? 28.432 3.953 -11.039 1.00 67.88 88 ARG A O 1
ATOM 750 N N . GLY A 1 89 ? 28.231 3.136 -8.954 1.00 62.16 89 GLY A N 1
ATOM 751 C CA . GLY A 1 89 ? 26.993 3.859 -8.670 1.00 62.16 89 GLY A CA 1
ATOM 752 C C . GLY A 1 89 ? 26.711 4.127 -7.193 1.00 62.16 89 GLY A C 1
ATOM 753 O O . GLY A 1 89 ? 26.537 3.207 -6.400 1.00 62.16 89 GLY A O 1
ATOM 754 N N . GLY A 1 90 ? 26.574 5.415 -6.861 1.00 62.34 90 GLY A N 1
ATOM 755 C CA . GLY A 1 90 ? 25.922 5.882 -5.635 1.00 62.34 90 GLY A CA 1
ATOM 756 C C . GLY A 1 90 ? 24.388 5.842 -5.736 1.00 62.34 90 GLY A C 1
ATOM 757 O O . GLY A 1 90 ? 23.826 5.471 -6.768 1.00 62.34 90 GLY A O 1
ATOM 758 N N . GLN A 1 91 ? 23.693 6.273 -4.676 1.00 64.19 91 GLN A N 1
ATOM 759 C CA . GLN A 1 91 ? 22.226 6.167 -4.558 1.00 64.19 91 GLN A CA 1
ATOM 760 C C . GLN A 1 91 ? 21.433 6.758 -5.738 1.00 64.19 91 GLN A C 1
ATOM 762 O O . GLN A 1 91 ? 20.378 6.231 -6.083 1.00 64.19 91 GLN A O 1
ATOM 767 N N . ASN A 1 92 ? 21.933 7.813 -6.388 1.00 68.19 92 ASN A N 1
ATOM 768 C CA . ASN A 1 92 ? 21.248 8.444 -7.521 1.00 68.19 92 ASN A CA 1
ATOM 769 C C . ASN A 1 92 ? 21.122 7.509 -8.728 1.00 68.19 92 ASN A C 1
ATOM 771 O O . ASN A 1 92 ? 20.062 7.449 -9.339 1.00 68.19 92 ASN A O 1
ATOM 775 N N . LYS A 1 93 ? 22.160 6.716 -9.013 1.00 71.69 93 LYS A N 1
ATOM 776 C CA . LYS A 1 93 ? 22.158 5.780 -10.142 1.00 71.69 93 LYS A CA 1
ATOM 777 C C . LYS A 1 93 ? 21.219 4.602 -9.884 1.00 71.69 93 LYS A C 1
ATOM 779 O O . LYS A 1 93 ? 20.521 4.161 -10.782 1.00 71.69 93 LYS A O 1
ATOM 784 N N . LEU A 1 94 ? 21.114 4.155 -8.627 1.00 68.12 94 LEU A N 1
ATOM 785 C CA . LEU A 1 94 ? 20.158 3.115 -8.220 1.00 68.12 94 LEU A CA 1
ATOM 786 C C . LEU A 1 94 ? 18.700 3.522 -8.464 1.00 68.12 94 LEU A C 1
ATOM 788 O O . LEU A 1 94 ? 17.876 2.672 -8.794 1.00 68.12 94 LEU A O 1
ATOM 792 N N . ARG A 1 95 ? 18.368 4.813 -8.328 1.00 71.81 95 ARG A N 1
ATOM 793 C CA . ARG A 1 95 ? 17.005 5.303 -8.582 1.00 71.81 95 ARG A CA 1
ATOM 794 C C . ARG A 1 95 ? 16.578 5.128 -10.035 1.00 71.81 95 ARG A C 1
ATOM 796 O O . ARG A 1 95 ? 15.383 4.987 -10.268 1.00 71.81 95 ARG A O 1
ATOM 803 N N . GLU A 1 96 ? 17.501 5.103 -10.994 1.00 74.44 96 GLU A N 1
ATOM 804 C CA . GLU A 1 96 ? 17.186 4.877 -12.413 1.00 74.44 96 GLU A CA 1
ATOM 805 C C . GLU A 1 96 ? 16.657 3.453 -12.661 1.00 74.44 96 GLU A C 1
ATOM 807 O O . GLU A 1 96 ? 15.750 3.275 -13.470 1.00 74.44 96 GLU A O 1
ATOM 812 N N . PHE A 1 97 ? 17.128 2.463 -11.892 1.00 73.25 97 PHE A N 1
ATOM 813 C CA . PHE A 1 97 ? 16.737 1.046 -12.016 1.00 73.25 97 PHE A CA 1
ATOM 814 C C . PHE A 1 97 ? 15.460 0.671 -11.266 1.00 73.25 97 PHE A C 1
ATOM 816 O O . PHE A 1 97 ? 14.942 -0.434 -11.436 1.00 73.25 97 PHE A O 1
ATOM 823 N N . LYS A 1 98 ? 14.950 1.564 -10.415 1.00 77.75 98 LYS A N 1
ATOM 824 C CA . LYS A 1 98 ? 13.698 1.335 -9.690 1.00 77.75 98 LYS A CA 1
ATOM 825 C C . LYS A 1 98 ? 12.503 1.486 -10.632 1.00 77.75 98 LYS A C 1
ATOM 827 O O . LYS A 1 98 ? 12.415 2.485 -11.351 1.00 77.75 98 LYS A O 1
ATOM 832 N N . LYS A 1 99 ? 11.572 0.529 -10.588 1.00 82.69 99 LYS A N 1
ATOM 833 C CA . LYS A 1 99 ? 10.252 0.603 -11.246 1.00 82.69 99 LYS A CA 1
ATOM 834 C C . LYS A 1 99 ? 9.374 1.668 -10.616 1.00 82.69 99 LYS A C 1
ATOM 836 O O . LYS A 1 99 ? 8.568 2.298 -11.295 1.00 82.69 99 LYS A O 1
ATOM 841 N N . ASP A 1 100 ? 9.575 1.874 -9.324 1.00 88.69 100 ASP A N 1
ATOM 842 C CA . ASP A 1 100 ? 8.710 2.684 -8.491 1.00 88.69 100 ASP A CA 1
ATOM 843 C C . ASP A 1 100 ? 9.418 3.963 -8.054 1.00 88.69 100 ASP A C 1
ATOM 845 O O . ASP A 1 100 ? 10.646 4.082 -8.100 1.00 88.69 100 ASP A O 1
ATOM 849 N N . THR A 1 101 ? 8.613 4.930 -7.644 1.00 92.12 101 THR A N 1
ATOM 850 C CA . THR A 1 101 ? 9.047 6.070 -6.848 1.00 92.12 101 THR A CA 1
ATOM 851 C C . THR A 1 101 ? 8.250 6.083 -5.554 1.00 92.12 101 THR A C 1
ATOM 853 O O . THR A 1 101 ? 7.111 5.608 -5.504 1.00 92.12 101 THR A O 1
ATOM 856 N N . CYS A 1 102 ? 8.814 6.683 -4.514 1.00 93.69 102 CYS A N 1
ATOM 857 C CA . CYS A 1 102 ? 8.096 6.942 -3.281 1.00 93.69 102 CYS A CA 1
ATOM 858 C C . CYS A 1 102 ? 8.072 8.422 -2.912 1.00 93.69 102 CYS A C 1
ATOM 860 O O . CYS A 1 102 ? 8.944 9.208 -3.287 1.00 93.69 102 CYS A O 1
ATOM 862 N N . TYR A 1 103 ? 7.044 8.791 -2.163 1.00 96.12 103 TYR A N 1
ATOM 863 C CA . TYR A 1 103 ? 6.910 10.090 -1.523 1.00 96.12 103 TYR A CA 1
ATOM 864 C C . TYR A 1 103 ? 6.165 9.910 -0.193 1.00 96.12 103 TYR A C 1
ATOM 866 O O . TYR A 1 103 ? 5.668 8.824 0.108 1.00 96.12 103 TYR A O 1
ATOM 874 N N . T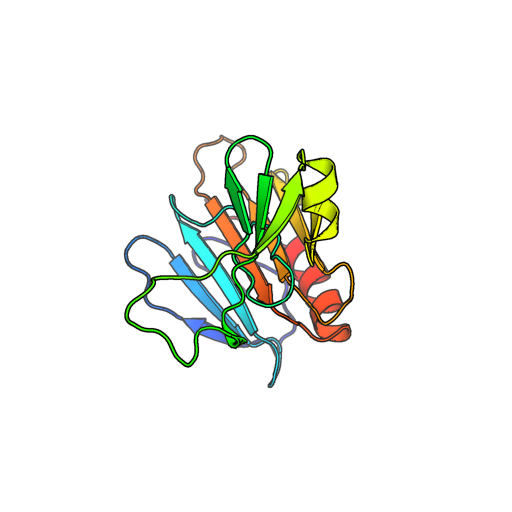YR A 1 104 ? 6.100 10.962 0.622 1.00 97.62 104 TYR A N 1
ATOM 875 C CA . TYR A 1 104 ? 5.441 10.911 1.926 1.00 97.62 104 TYR A CA 1
ATOM 876 C C . TYR A 1 104 ? 4.228 11.838 1.971 1.00 97.62 104 TYR A C 1
ATOM 878 O O . TYR A 1 104 ? 4.291 12.969 1.497 1.00 97.62 104 TYR A O 1
ATOM 886 N N . GLU A 1 105 ? 3.146 11.357 2.573 1.00 97.69 105 GLU A N 1
ATOM 887 C CA . GLU A 1 105 ? 1.930 12.116 2.879 1.00 97.69 105 GLU A CA 1
ATOM 888 C C . GLU A 1 105 ? 1.544 11.877 4.350 1.00 97.69 105 GLU A C 1
ATOM 890 O O . GLU A 1 105 ? 2.052 10.958 4.996 1.00 97.69 105 GLU A O 1
ATOM 895 N N . THR A 1 106 ? 0.630 12.688 4.883 1.00 97.56 106 THR A N 1
ATOM 896 C CA . THR A 1 106 ? 0.006 12.429 6.187 1.00 97.56 106 THR A CA 1
ATOM 897 C C . THR A 1 106 ? -1.362 11.796 5.968 1.00 97.56 106 THR A C 1
ATOM 899 O O . THR A 1 106 ? -2.234 12.410 5.357 1.00 97.56 106 THR A O 1
ATOM 902 N N . ILE A 1 107 ? -1.570 10.591 6.497 1.00 97.44 107 ILE A N 1
ATOM 903 C CA . ILE A 1 107 ? -2.854 9.878 6.465 1.00 97.44 107 ILE A CA 1
ATOM 904 C C . ILE A 1 107 ? -3.239 9.579 7.910 1.00 97.44 107 ILE A C 1
ATOM 906 O O . ILE A 1 107 ? -2.444 9.015 8.656 1.00 97.44 107 ILE A O 1
ATOM 910 N N . TYR A 1 108 ? -4.441 9.989 8.321 1.00 94.88 108 TYR A N 1
ATOM 911 C CA . TYR A 1 108 ? -4.939 9.786 9.689 1.00 94.88 108 TYR A CA 1
ATOM 912 C C . TYR A 1 108 ? -3.986 10.310 10.785 1.00 94.88 108 TYR A C 1
ATOM 914 O O . TYR A 1 108 ? -3.810 9.703 11.835 1.00 94.88 108 TYR A O 1
ATOM 922 N N . GLY A 1 109 ? -3.328 11.446 10.523 1.00 94.88 109 GLY A N 1
ATOM 923 C CA . GLY A 1 109 ? -2.361 12.047 11.449 1.00 94.88 109 GLY A CA 1
ATOM 924 C C . GLY A 1 109 ? -1.015 11.317 11.540 1.00 94.88 109 GLY A C 1
ATOM 925 O O . GLY A 1 109 ? -0.171 11.710 12.340 1.00 94.88 109 GLY A O 1
ATOM 926 N N . LEU A 1 110 ? -0.790 10.290 10.718 1.00 96.06 110 LEU A N 1
ATOM 927 C CA . LEU A 1 110 ? 0.437 9.500 10.685 1.00 96.06 110 LEU A CA 1
ATOM 928 C C . LEU A 1 110 ? 1.201 9.749 9.389 1.00 96.06 110 LEU A C 1
ATOM 930 O O . LEU A 1 110 ? 0.612 9.937 8.322 1.00 96.06 110 LEU A O 1
ATOM 934 N N . LYS A 1 111 ? 2.532 9.710 9.475 1.00 96.81 111 LYS A N 1
ATOM 935 C CA . LYS A 1 111 ? 3.401 9.775 8.301 1.00 96.81 111 LYS A CA 1
ATOM 936 C C . LYS A 1 111 ? 3.288 8.467 7.516 1.00 96.81 111 LYS A C 1
ATOM 938 O O . LYS A 1 111 ? 3.622 7.405 8.032 1.00 96.81 111 LYS A O 1
ATOM 943 N N . ALA A 1 112 ? 2.866 8.573 6.264 1.00 98.00 112 ALA A N 1
ATOM 944 C CA . ALA A 1 112 ? 2.687 7.464 5.343 1.00 98.00 112 ALA A CA 1
ATOM 945 C C . ALA A 1 112 ? 3.703 7.564 4.201 1.00 98.00 112 ALA A C 1
ATOM 947 O O . ALA A 1 112 ? 3.824 8.612 3.565 1.00 98.00 112 ALA A O 1
ATOM 948 N N . LYS A 1 113 ? 4.421 6.476 3.920 1.00 97.94 113 LYS A N 1
ATOM 949 C CA . LYS A 1 113 ? 5.226 6.328 2.703 1.00 97.94 113 LYS A CA 1
ATOM 950 C C . LYS A 1 113 ? 4.332 5.755 1.613 1.00 97.94 113 LYS A C 1
ATOM 952 O O . LYS A 1 113 ? 3.859 4.631 1.743 1.00 97.94 113 LYS A O 1
ATOM 957 N N . ILE A 1 114 ? 4.121 6.504 0.541 1.00 98.06 114 ILE A N 1
ATOM 958 C CA . ILE A 1 114 ? 3.356 6.063 -0.623 1.00 98.06 114 ILE A CA 1
ATOM 959 C C . ILE A 1 114 ? 4.337 5.624 -1.702 1.00 98.06 114 ILE A C 1
ATOM 961 O O . ILE A 1 114 ? 5.265 6.363 -2.029 1.00 98.06 114 ILE A O 1
ATOM 965 N N . VAL A 1 115 ? 4.128 4.428 -2.247 1.00 96.19 115 VAL A N 1
ATOM 966 C CA . VAL A 1 115 ? 4.905 3.875 -3.361 1.00 96.19 115 VAL A CA 1
ATOM 967 C C . VAL A 1 115 ? 4.000 3.804 -4.581 1.00 96.19 115 VAL A C 1
ATOM 969 O O . VAL A 1 115 ? 2.869 3.318 -4.488 1.00 96.19 115 VAL A O 1
ATOM 972 N N . VAL A 1 116 ? 4.478 4.318 -5.711 1.00 95.75 116 VAL A N 1
ATOM 973 C CA . VAL A 1 116 ? 3.761 4.291 -6.989 1.00 95.75 116 VAL A CA 1
ATOM 974 C C . VAL A 1 116 ? 4.700 3.891 -8.122 1.00 95.75 116 VAL A C 1
ATOM 976 O O . VAL A 1 116 ? 5.860 4.316 -8.130 1.00 95.75 116 VAL A O 1
ATOM 979 N N . PRO A 1 117 ? 4.213 3.137 -9.118 1.00 93.56 117 PRO A N 1
ATOM 980 C CA . PRO A 1 117 ? 5.024 2.786 -10.266 1.00 93.56 117 PRO A CA 1
ATOM 981 C C . PRO A 1 117 ? 5.265 4.027 -11.127 1.00 93.56 117 PRO A C 1
ATOM 983 O O . PRO A 1 117 ? 4.352 4.828 -11.356 1.00 93.56 117 PRO A O 1
ATOM 986 N N . LYS A 1 118 ? 6.484 4.174 -11.654 1.00 90.94 118 LYS A N 1
ATOM 987 C CA . LYS A 1 118 ? 6.821 5.234 -12.619 1.00 90.94 118 LYS A CA 1
ATOM 988 C C . LYS A 1 118 ? 6.009 5.092 -13.905 1.00 90.94 118 LYS A C 1
ATOM 990 O O . LYS A 1 118 ? 5.624 6.090 -14.503 1.00 90.94 118 LYS A O 1
ATOM 995 N N . ASN A 1 119 ? 5.725 3.848 -14.293 1.00 89.06 119 ASN A N 1
ATOM 996 C CA . ASN A 1 119 ? 4.863 3.496 -15.414 1.00 89.06 119 ASN A CA 1
ATOM 99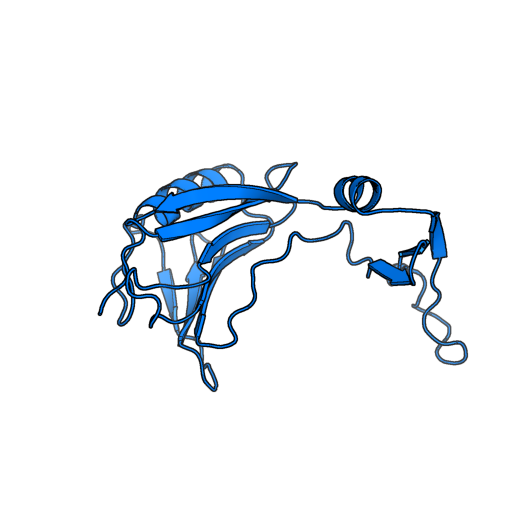7 C C . ASN A 1 119 ? 3.674 2.695 -14.880 1.00 89.06 119 ASN A C 1
ATOM 999 O O . ASN A 1 119 ? 3.851 1.583 -14.388 1.00 89.06 119 ASN A O 1
ATOM 1003 N N . SER A 1 120 ? 2.461 3.249 -14.956 1.00 86.38 120 SER A N 1
ATOM 1004 C CA . SER A 1 120 ? 1.263 2.561 -14.450 1.00 86.38 120 SER A CA 1
ATOM 1005 C C . SER A 1 120 ? 1.101 1.175 -15.090 1.00 86.38 120 SER A C 1
ATOM 1007 O O . SER A 1 120 ? 1.374 0.996 -16.277 1.00 86.38 120 SER A O 1
ATOM 1009 N N . GLY A 1 121 ? 0.710 0.182 -14.289 1.00 87.81 121 GLY A N 1
ATOM 1010 C CA . GLY A 1 121 ? 0.681 -1.227 -14.699 1.00 87.81 121 GLY A CA 1
ATOM 1011 C C . GLY A 1 121 ? 2.004 -1.990 -14.561 1.00 87.81 121 GLY A C 1
ATOM 1012 O O . GLY A 1 121 ? 1.990 -3.209 -14.719 1.00 87.81 121 GLY A O 1
ATOM 1013 N N . ILE A 1 122 ? 3.125 -1.325 -14.245 1.00 89.94 122 ILE A N 1
ATOM 1014 C CA . ILE A 1 122 ? 4.442 -1.965 -14.083 1.00 89.94 122 ILE A CA 1
ATOM 1015 C C . ILE A 1 122 ? 5.113 -1.479 -12.793 1.00 89.94 122 ILE A C 1
ATOM 1017 O O . ILE A 1 122 ? 5.740 -0.423 -12.772 1.00 89.94 122 ILE A O 1
ATOM 1021 N N . GLY A 1 123 ? 5.023 -2.282 -11.734 1.00 90.81 123 GLY A N 1
ATOM 1022 C CA . GLY A 1 123 ? 5.625 -2.008 -10.433 1.00 90.81 123 GLY A CA 1
ATOM 1023 C C . GLY A 1 123 ? 4.629 -2.053 -9.278 1.00 90.81 123 GLY A C 1
ATOM 1024 O O . GLY A 1 123 ? 3.531 -2.602 -9.388 1.00 90.81 123 GLY A O 1
ATOM 1025 N N . THR A 1 124 ? 5.032 -1.481 -8.153 1.00 94.38 124 THR A N 1
ATOM 1026 C CA . THR A 1 124 ? 4.309 -1.524 -6.885 1.00 94.38 124 THR A CA 1
ATOM 1027 C C . THR A 1 124 ? 3.490 -0.261 -6.680 1.00 94.38 124 THR A C 1
ATOM 1029 O O . THR A 1 124 ? 3.993 0.857 -6.760 1.00 94.38 124 THR A O 1
ATOM 1032 N N . THR A 1 125 ? 2.214 -0.437 -6.344 1.00 97.12 125 THR A N 1
ATOM 1033 C CA . THR A 1 125 ? 1.386 0.618 -5.751 1.00 97.12 125 THR A CA 1
ATOM 1034 C C . THR A 1 125 ? 1.082 0.228 -4.316 1.00 97.12 125 THR A C 1
ATOM 1036 O O . THR A 1 125 ? 0.619 -0.886 -4.086 1.00 97.12 125 THR A O 1
ATOM 1039 N N . GLY A 1 126 ? 1.288 1.118 -3.351 1.00 97.75 126 GLY A N 1
ATOM 1040 C CA . GLY A 1 126 ? 0.953 0.815 -1.965 1.00 97.75 126 GLY A CA 1
ATOM 1041 C C . GLY A 1 126 ? 1.297 1.912 -0.979 1.00 97.75 126 GLY A C 1
ATOM 1042 O O . GLY A 1 126 ? 1.726 3.007 -1.347 1.00 97.75 126 GLY A O 1
ATOM 1043 N N . VAL A 1 127 ? 1.090 1.593 0.292 1.00 98.31 127 VAL A N 1
ATOM 1044 C CA . VAL A 1 127 ? 1.419 2.459 1.418 1.00 98.31 127 VAL A CA 1
ATOM 1045 C C . VAL A 1 127 ? 2.100 1.668 2.521 1.00 98.31 127 VAL A C 1
ATOM 1047 O O . VAL A 1 127 ? 1.757 0.512 2.763 1.00 98.31 127 VAL A O 1
ATOM 1050 N N . TYR A 1 128 ? 3.033 2.326 3.198 1.00 98.12 128 TYR A N 1
ATOM 1051 C CA . TYR A 1 128 ? 3.694 1.852 4.401 1.00 98.12 128 TYR A CA 1
ATOM 1052 C C . TYR A 1 128 ? 3.590 2.881 5.533 1.00 98.12 128 TYR A C 1
ATOM 1054 O O . TYR A 1 128 ? 3.719 4.089 5.309 1.00 98.12 128 TYR A O 1
ATOM 1062 N N . PHE A 1 129 ? 3.402 2.382 6.750 1.00 97.19 129 PHE A N 1
ATOM 1063 C CA . PHE A 1 129 ? 3.452 3.125 7.999 1.00 97.19 129 PHE A CA 1
ATOM 1064 C C . PHE A 1 129 ? 4.453 2.443 8.932 1.00 97.19 129 PHE A C 1
ATOM 1066 O O . PHE A 1 129 ? 4.269 1.285 9.303 1.00 97.19 129 PHE A O 1
ATOM 1073 N N . GLU A 1 130 ? 5.470 3.194 9.358 1.00 95.50 130 GLU A N 1
ATOM 1074 C CA . GLU A 1 130 ? 6.418 2.752 10.394 1.00 95.50 130 GLU A CA 1
ATOM 1075 C C . GLU A 1 130 ? 5.725 2.561 11.744 1.00 95.50 130 GLU A C 1
ATOM 1077 O O . GLU A 1 130 ? 6.125 1.733 12.555 1.00 95.50 130 GLU A O 1
ATOM 1082 N N . ASN A 1 131 ? 4.679 3.348 11.993 1.00 94.19 131 ASN A N 1
ATOM 1083 C CA . ASN A 1 131 ? 3.923 3.290 13.225 1.00 94.19 131 ASN A CA 1
ATOM 1084 C C . ASN A 1 131 ? 2.450 3.594 12.966 1.00 94.19 131 ASN A C 1
ATOM 1086 O O . ASN A 1 131 ? 2.116 4.617 12.366 1.00 94.19 131 ASN A O 1
ATOM 1090 N N . THR A 1 132 ? 1.574 2.717 13.447 1.00 95.31 132 THR A N 1
ATOM 1091 C CA . THR A 1 132 ? 0.118 2.843 13.311 1.00 95.31 132 THR A CA 1
ATOM 1092 C C . THR A 1 132 ? -0.542 3.654 14.426 1.00 95.31 132 THR A C 1
ATOM 1094 O O . THR A 1 132 ? -1.763 3.807 14.427 1.00 95.31 132 THR A O 1
ATOM 1097 N N . ARG A 1 133 ? 0.237 4.206 15.368 1.00 92.31 133 ARG A N 1
ATOM 1098 C CA . ARG A 1 133 ? -0.256 5.047 16.467 1.00 92.31 133 ARG A CA 1
ATOM 1099 C C . ARG A 1 133 ? 0.554 6.334 16.592 1.00 92.31 133 ARG A C 1
ATOM 1101 O O . ARG A 1 133 ? 1.772 6.355 16.436 1.00 92.31 133 ARG A O 1
ATOM 1108 N N . THR A 1 134 ? -0.128 7.426 16.928 1.00 87.06 134 THR A N 1
ATOM 1109 C CA . THR A 1 134 ? 0.501 8.748 17.095 1.00 87.06 134 THR A CA 1
ATOM 1110 C C . THR A 1 134 ? 1.373 8.837 18.349 1.00 87.06 134 THR A C 1
ATOM 1112 O O . THR A 1 134 ? 2.268 9.674 18.408 1.00 87.06 134 THR A O 1
ATOM 1115 N N . ASP A 1 135 ? 1.150 7.956 19.329 1.00 87.75 135 ASP A N 1
ATOM 1116 C CA . ASP A 1 135 ? 1.948 7.835 20.556 1.00 87.75 135 ASP A CA 1
ATOM 1117 C C . ASP A 1 135 ? 3.262 7.050 20.365 1.00 87.75 135 ASP A C 1
ATOM 1119 O O . ASP A 1 135 ? 4.015 6.870 21.323 1.00 87.75 135 ASP A O 1
ATOM 1123 N N . GLY A 1 136 ? 3.540 6.566 19.149 1.00 85.06 136 GLY A N 1
ATOM 1124 C CA . GLY A 1 136 ? 4.747 5.807 18.832 1.00 85.06 136 GLY A CA 1
ATOM 1125 C C . GLY A 1 136 ? 4.743 4.360 19.335 1.00 85.06 136 GLY A C 1
ATOM 1126 O O . GLY A 1 136 ? 5.739 3.662 19.164 1.00 85.06 136 GLY A O 1
ATOM 1127 N N . LYS A 1 137 ? 3.643 3.868 19.918 1.00 86.69 137 LYS A N 1
ATOM 1128 C CA . LYS A 1 137 ? 3.531 2.492 20.442 1.00 86.69 137 LYS A CA 1
ATOM 1129 C C . LYS A 1 137 ? 2.784 1.540 19.501 1.00 86.69 137 LYS A C 1
ATOM 1131 O O . LYS A 1 137 ? 2.389 0.453 19.916 1.00 86.69 137 LYS A O 1
ATOM 1136 N N . GLY A 1 138 ? 2.529 1.960 18.263 1.00 90.06 138 GLY A N 1
ATOM 1137 C CA . GLY A 1 138 ? 1.882 1.145 17.238 1.00 90.06 138 GLY A CA 1
ATOM 1138 C C . GLY A 1 138 ? 2.818 0.121 16.607 1.00 90.06 138 GLY A C 1
ATOM 1139 O O . GLY A 1 138 ? 4.016 0.086 16.878 1.00 90.06 138 GLY A O 1
ATOM 1140 N N . MET A 1 139 ? 2.237 -0.717 15.753 1.00 94.00 139 MET A N 1
ATOM 1141 C CA . MET A 1 139 ? 2.976 -1.668 14.922 1.00 94.00 139 MET A CA 1
ATOM 1142 C C . MET A 1 139 ? 3.290 -1.042 13.563 1.00 94.00 139 MET A C 1
ATOM 1144 O O . MET A 1 139 ? 2.822 0.058 13.259 1.00 94.00 139 MET A O 1
ATOM 1148 N N . LYS A 1 140 ? 4.058 -1.754 12.735 1.00 96.06 140 LYS A N 1
ATOM 1149 C CA . LYS A 1 140 ? 4.210 -1.412 11.324 1.00 96.06 140 LYS A CA 1
ATOM 1150 C C . LYS A 1 140 ? 3.005 -1.914 10.534 1.00 96.06 140 LYS A C 1
ATOM 1152 O O . LYS A 1 140 ? 2.365 -2.903 10.902 1.00 96.06 140 LYS A O 1
ATOM 1157 N N . PHE A 1 141 ? 2.715 -1.241 9.429 1.00 97.19 141 PHE A N 1
ATOM 1158 C CA . PHE A 1 141 ? 1.684 -1.665 8.491 1.00 97.19 141 PHE A CA 1
ATOM 1159 C C . PHE A 1 141 ? 2.100 -1.384 7.055 1.00 97.19 141 PHE A C 1
ATOM 1161 O O . PHE A 1 141 ? 2.558 -0.284 6.748 1.00 97.19 141 PHE A O 1
ATOM 1168 N N . GLN A 1 142 ? 1.848 -2.331 6.157 1.00 97.06 142 GLN A N 1
ATOM 1169 C CA . GLN A 1 142 ? 1.852 -2.073 4.722 1.00 97.06 142 GLN A CA 1
ATOM 1170 C C . GLN A 1 142 ? 0.642 -2.698 4.044 1.00 97.06 142 GLN A C 1
ATOM 1172 O O . GLN A 1 142 ? 0.143 -3.740 4.464 1.00 97.06 142 GLN A O 1
ATOM 1177 N N . ILE A 1 143 ? 0.205 -2.072 2.956 1.00 98.06 143 ILE A N 1
ATOM 1178 C CA . ILE A 1 143 ? -0.702 -2.681 1.988 1.00 98.06 143 ILE A CA 1
ATOM 1179 C C . ILE A 1 143 ? -0.275 -2.282 0.582 1.00 98.06 143 ILE A C 1
ATOM 1181 O O . ILE A 1 143 ? -0.080 -1.098 0.290 1.00 98.06 143 ILE A O 1
ATOM 1185 N N . SER A 1 144 ? -0.129 -3.265 -0.299 1.00 97.81 144 SER A N 1
ATOM 1186 C CA . SER A 1 144 ? 0.389 -3.045 -1.645 1.00 97.81 144 SER A CA 1
ATOM 1187 C C . SER A 1 144 ? -0.136 -4.048 -2.664 1.00 97.81 144 SER A C 1
ATOM 1189 O O . SER A 1 144 ? -0.561 -5.149 -2.328 1.00 97.81 144 SER A O 1
ATOM 1191 N N . GLY A 1 145 ? -0.118 -3.651 -3.931 1.00 95.75 145 GLY A N 1
ATOM 1192 C CA . GLY A 1 145 ? -0.381 -4.514 -5.075 1.00 95.75 145 GLY A CA 1
ATOM 1193 C C . GLY A 1 145 ? 0.671 -4.303 -6.152 1.00 95.75 145 GLY A C 1
ATOM 1194 O O . GLY A 1 145 ? 1.247 -3.217 -6.270 1.00 95.75 145 GLY A O 1
ATOM 1195 N N . TYR A 1 146 ? 0.905 -5.342 -6.946 1.00 93.94 146 TYR A N 1
ATOM 1196 C CA . TYR A 1 146 ? 1.917 -5.347 -7.995 1.00 93.94 146 TYR A CA 1
ATOM 1197 C C . TYR A 1 146 ? 1.259 -5.408 -9.374 1.00 93.94 146 TYR A C 1
ATOM 1199 O O . TYR A 1 146 ? 0.359 -6.214 -9.598 1.00 93.94 146 TYR A O 1
ATOM 1207 N N . ASN A 1 147 ? 1.709 -4.551 -10.292 1.00 94.31 147 ASN A N 1
ATOM 1208 C CA . ASN A 1 147 ? 1.200 -4.423 -11.660 1.00 94.31 147 ASN A CA 1
ATOM 1209 C C . ASN A 1 147 ? -0.320 -4.188 -11.749 1.00 94.31 147 ASN A C 1
ATOM 1211 O O . ASN A 1 147 ? -0.981 -4.686 -12.664 1.00 94.31 147 ASN A O 1
ATOM 1215 N N . LEU A 1 148 ? -0.874 -3.413 -10.808 1.00 95.69 148 LEU A N 1
ATOM 1216 C CA . LEU A 1 148 ? -2.286 -3.028 -10.831 1.00 95.69 148 LEU A CA 1
ATOM 1217 C C . LEU A 1 148 ? -2.625 -2.316 -12.145 1.00 95.69 148 LEU A C 1
ATOM 1219 O O . LEU A 1 148 ? -1.872 -1.457 -12.607 1.00 95.69 148 LEU A O 1
ATOM 1223 N N . SER A 1 149 ? -3.788 -2.621 -12.719 1.00 96.19 149 SER A N 1
ATOM 1224 C CA . SER A 1 149 ? -4.317 -1.862 -13.854 1.00 96.19 149 SER A CA 1
ATOM 1225 C C . SER A 1 149 ? -4.446 -0.373 -13.517 1.00 96.19 149 SER A C 1
ATOM 1227 O O . SER A 1 149 ? -4.640 0.006 -12.362 1.00 96.19 149 SER A O 1
ATOM 1229 N N . ASN A 1 150 ? -4.392 0.495 -14.530 1.00 95.75 150 ASN A N 1
ATOM 1230 C CA . ASN A 1 150 ? -4.432 1.950 -14.329 1.00 95.75 150 ASN A CA 1
ATOM 1231 C C . ASN A 1 150 ? -5.652 2.415 -13.514 1.00 95.75 150 ASN A C 1
ATOM 1233 O O . ASN A 1 150 ? -5.553 3.341 -12.706 1.00 95.75 150 ASN A O 1
ATOM 1237 N N . GLU A 1 151 ? -6.810 1.788 -13.723 1.00 96.06 151 GLU A N 1
ATOM 1238 C CA . GLU A 1 151 ? -8.042 2.099 -12.993 1.00 96.06 151 GLU A CA 1
ATOM 1239 C C . GLU A 1 151 ? -7.961 1.652 -11.532 1.00 96.06 151 GLU A C 1
ATOM 1241 O O . GLU A 1 151 ? -8.261 2.434 -10.625 1.00 96.06 151 GLU A O 1
ATOM 1246 N N . ASN A 1 152 ? -7.487 0.429 -11.291 1.00 97.06 152 ASN A N 1
ATOM 1247 C CA . ASN A 1 152 ? -7.364 -0.121 -9.946 1.00 97.06 152 ASN A CA 1
ATOM 1248 C C . ASN A 1 152 ? -6.243 0.534 -9.148 1.00 97.06 152 ASN A C 1
ATOM 1250 O O . ASN A 1 152 ? -6.431 0.776 -7.961 1.00 97.06 152 ASN A O 1
ATOM 1254 N N . GLN A 1 153 ? -5.137 0.925 -9.783 1.00 97.25 153 GLN A N 1
ATOM 1255 C CA . GLN A 1 153 ? -4.103 1.755 -9.170 1.00 97.25 153 GLN A CA 1
ATOM 1256 C C . GLN A 1 153 ? -4.710 3.066 -8.651 1.00 97.25 153 GLN A C 1
ATOM 1258 O O . GLN A 1 153 ? -4.546 3.408 -7.480 1.00 97.25 153 GLN A O 1
ATOM 1263 N N . LYS A 1 154 ? -5.464 3.790 -9.490 1.00 97.44 154 LYS A N 1
ATOM 1264 C CA . LYS A 1 154 ? -6.129 5.041 -9.083 1.00 97.44 154 LYS A CA 1
ATOM 1265 C C . LYS A 1 154 ? -7.149 4.810 -7.971 1.00 97.44 154 LYS A C 1
ATOM 1267 O O . LYS A 1 154 ? -7.219 5.605 -7.036 1.00 97.44 154 LYS A O 1
ATOM 1272 N N . SER A 1 155 ? -7.951 3.751 -8.075 1.00 97.81 155 SER A N 1
ATOM 1273 C CA . SER A 1 155 ? -8.943 3.400 -7.057 1.00 97.81 155 SER A CA 1
ATOM 1274 C C . SER A 1 155 ? -8.269 3.068 -5.727 1.00 97.81 155 SER A C 1
ATOM 1276 O O . SER A 1 155 ? -8.633 3.640 -4.704 1.00 97.81 155 SER A O 1
ATOM 1278 N N . PHE A 1 156 ? -7.234 2.235 -5.745 1.00 98.25 156 PHE A N 1
ATOM 1279 C CA . PHE A 1 156 ? -6.504 1.829 -4.554 1.00 98.25 156 PHE A CA 1
ATOM 1280 C C . PHE A 1 156 ? -5.791 2.998 -3.878 1.00 98.25 156 PHE A C 1
ATOM 1282 O O . PHE A 1 156 ? -5.909 3.155 -2.666 1.00 98.25 156 PHE A O 1
ATOM 1289 N N . LEU A 1 157 ? -5.174 3.898 -4.649 1.00 98.25 157 LEU A N 1
ATOM 1290 C CA . LEU A 1 157 ? -4.590 5.131 -4.116 1.00 98.25 157 LEU A CA 1
ATOM 1291 C C . LEU A 1 157 ? -5.620 6.028 -3.406 1.00 98.25 157 LEU A C 1
ATOM 1293 O O . LEU A 1 157 ? -5.264 6.753 -2.477 1.00 98.25 157 LEU A O 1
ATOM 1297 N N . LYS A 1 158 ? -6.895 6.010 -3.810 1.00 98.44 158 LYS A N 1
ATOM 1298 C CA . LYS A 1 158 ? -7.957 6.715 -3.072 1.00 98.44 158 LYS A CA 1
ATOM 1299 C C . LYS A 1 158 ? -8.294 5.990 -1.771 1.00 98.44 158 LYS A C 1
ATOM 1301 O O . LYS A 1 158 ? -8.354 6.631 -0.730 1.00 98.44 158 LYS A O 1
ATOM 1306 N N . VAL A 1 159 ? -8.444 4.666 -1.824 1.00 98.44 159 VAL A N 1
ATOM 1307 C CA . VAL A 1 159 ? -8.768 3.829 -0.658 1.00 98.44 159 VAL A CA 1
ATOM 1308 C C . VAL A 1 159 ? -7.713 3.961 0.445 1.00 98.44 159 VAL A C 1
ATOM 1310 O O . VAL A 1 159 ? -8.080 4.200 1.593 1.00 98.44 159 VAL A O 1
ATOM 1313 N N . ILE A 1 160 ? -6.413 3.886 0.132 1.00 98.25 160 ILE A N 1
ATOM 1314 C CA . ILE A 1 160 ? -5.351 3.984 1.156 1.00 98.25 160 ILE A CA 1
ATOM 1315 C C . ILE A 1 160 ? -5.400 5.302 1.941 1.00 98.25 160 ILE A C 1
ATOM 1317 O O . ILE A 1 160 ? -5.050 5.330 3.115 1.00 98.25 160 ILE A O 1
ATOM 1321 N N . ARG A 1 161 ? -5.888 6.392 1.336 1.00 98.44 161 ARG A N 1
ATOM 1322 C CA . ARG A 1 161 ? -6.008 7.702 2.002 1.00 98.44 161 ARG A CA 1
ATOM 1323 C C . ARG A 1 161 ? -7.159 7.770 3.003 1.00 98.44 161 ARG A C 1
ATOM 1325 O O . ARG A 1 161 ? -7.252 8.731 3.757 1.00 98.44 161 ARG A O 1
ATOM 1332 N N . THR A 1 162 ? -8.007 6.747 3.031 1.00 98.56 162 THR A N 1
ATOM 1333 C CA . THR A 1 162 ? -9.103 6.598 3.996 1.00 98.56 162 THR A CA 1
ATOM 1334 C C . THR A 1 162 ? -8.745 5.672 5.158 1.00 98.56 162 THR A C 1
ATOM 1336 O O . THR A 1 162 ? -9.596 5.423 6.012 1.00 98.56 162 THR A O 1
ATOM 1339 N N . LEU A 1 163 ? -7.507 5.155 5.198 1.00 98.25 163 LEU A N 1
ATOM 1340 C CA . LEU A 1 163 ? -7.044 4.274 6.267 1.00 98.25 163 LEU A CA 1
ATOM 1341 C C . LEU A 1 163 ? -7.187 4.945 7.632 1.00 98.25 163 LEU A C 1
ATOM 1343 O O . LEU A 1 163 ? -6.768 6.085 7.821 1.00 98.25 163 LEU A O 1
ATOM 1347 N N . LYS A 1 164 ? -7.740 4.203 8.590 1.00 97.50 164 LYS A N 1
ATOM 1348 C CA . LYS A 1 164 ? -7.793 4.564 10.009 1.00 97.50 164 LYS A CA 1
ATOM 1349 C C . LYS A 1 164 ? -7.326 3.373 10.827 1.00 97.50 164 LYS A C 1
ATOM 1351 O O . LYS A 1 164 ? -7.782 2.256 10.588 1.00 97.50 164 LYS A O 1
ATOM 1356 N N . PHE A 1 165 ? -6.450 3.604 11.796 1.00 96.56 165 PHE A N 1
ATOM 1357 C CA . PHE A 1 165 ? -5.983 2.560 12.709 1.00 96.56 165 PHE A CA 1
ATOM 1358 C C . PHE A 1 165 ? -6.796 2.574 14.000 1.00 96.56 165 PHE A C 1
ATOM 1360 O O . PHE A 1 165 ? -7.205 3.635 14.483 1.00 96.56 165 PHE A O 1
ATOM 1367 N N . LYS A 1 166 ? -7.062 1.379 14.521 1.00 93.38 166 LYS A N 1
ATOM 1368 C CA . LYS A 1 166 ? -7.800 1.152 15.763 1.00 93.38 166 LYS A CA 1
ATOM 1369 C C . LYS A 1 166 ? -6.813 0.957 16.914 1.00 93.38 166 LYS A C 1
ATOM 1371 O O . LYS A 1 166 ? -5.699 0.480 16.702 1.00 93.38 166 LYS A O 1
ATOM 1376 N N . ASN A 1 167 ? -7.236 1.367 18.106 1.00 74.12 167 ASN A N 1
ATOM 1377 C CA . ASN A 1 167 ? -6.447 1.271 19.334 1.00 74.12 167 ASN A CA 1
ATOM 1378 C C . ASN A 1 167 ? -6.466 -0.124 19.943 1.00 74.12 167 ASN A C 1
ATOM 1380 O O . ASN A 1 167 ? -7.522 -0.787 19.844 1.00 74.12 167 ASN A O 1
#

pLDDT: mean 84.59, std 15.55, range [48.97, 98.56]

Foldseek 3Di:
DDDPWKDWDADPQKDKDFDDDDFWRKTKIRNDPPWIKIKTFGQPDDQPDFDFPDPWDFDDDPFWTWTFPVVVVPDPPPPPTDTHTDDRDDPVVVVVGTQWDWDWDQAQNFIKIFIDGPDQLATKGWIKGCALDPVRPGHIMIMMIGSDHPVSSVNVVVGRSRMHTDD

Radius of gyration: 18.08 Å; chains: 1; bounding box: 49×38×39 Å